Protein AF-A0AAD0TD72-F1 (afdb_monomer)

Sequence (85 aa):
MISLFGCPQRLLQLSHLFLWTGLFQLVLGIAGAYYLDASLGLLMLIGAHGMVILGPTLIKLGYVMRLTAQYQMRKEERGLAYAVA

Mean predicted aligned error: 5.06 Å

Foldseek 3Di:
DPVCLVQLVSLLVVLVVLQVVLVVLLVQLCCLQPVCVVVDDPVSNVVSVVSNVVSVVSNVVSVVSNVSSVVVVVVVVVVVVVVVD

Nearest PDB structures (foldseek):
  5los-assembly1_A  TM=7.814E-01  e=1.275E+00  Serendipita indica DSM 11827
  4wpe-assembly1_A-2  TM=6.339E-01  e=7.438E+00  Saccharomyces cerevisiae S288C

Secondary structure (DSSP, 8-state):
-THHHH-HHHHHHHHHHHHHHHHHHHHHHHIIIIISGGGS-HHHHHHHHHHHHHHHHHHHHHHHHHHHHHHHHHHHHHHHHHHH-

Structure (mmCIF, N/CA/C/O backbone):
data_AF-A0AAD0TD72-F1
#
_entry.id   AF-A0AAD0TD72-F1
#
loop_
_atom_site.group_PDB
_atom_site.id
_atom_site.type_symbol
_atom_site.label_atom_id
_atom_site.label_alt_id
_atom_site.label_comp_id
_atom_site.label_asym_id
_atom_site.label_entity_id
_atom_site.label_seq_id
_atom_site.pdbx_PDB_ins_code
_atom_site.Cartn_x
_atom_site.Cartn_y
_atom_site.Cartn_z
_atom_site.occupancy
_atom_site.B_iso_or_equiv
_atom_site.auth_seq_id
_atom_site.auth_comp_id
_atom_site.auth_asym_id
_atom_site.auth_atom_id
_atom_site.pdbx_PDB_model_num
ATOM 1 N N . MET A 1 1 ? -13.788 14.779 10.993 1.00 41.06 1 MET A N 1
ATOM 2 C CA . MET A 1 1 ? -12.790 13.863 10.384 1.00 41.06 1 MET A CA 1
ATOM 3 C C . MET A 1 1 ? -12.342 12.710 11.306 1.00 41.06 1 MET 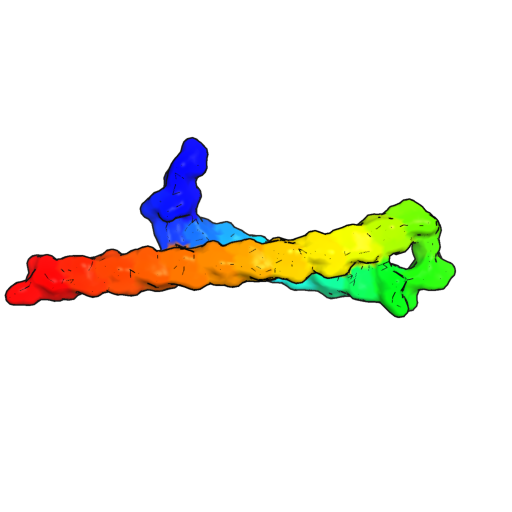A C 1
ATOM 5 O O . MET A 1 1 ? -11.775 11.755 10.803 1.00 41.06 1 MET A O 1
ATOM 9 N N . ILE A 1 2 ? -12.679 12.704 12.608 1.00 52.81 2 ILE A N 1
ATOM 10 C CA . ILE A 1 2 ? -12.269 11.658 13.582 1.00 52.81 2 ILE A CA 1
ATOM 11 C C . ILE A 1 2 ? -13.178 10.397 13.561 1.00 52.81 2 ILE A C 1
ATOM 13 O O . ILE A 1 2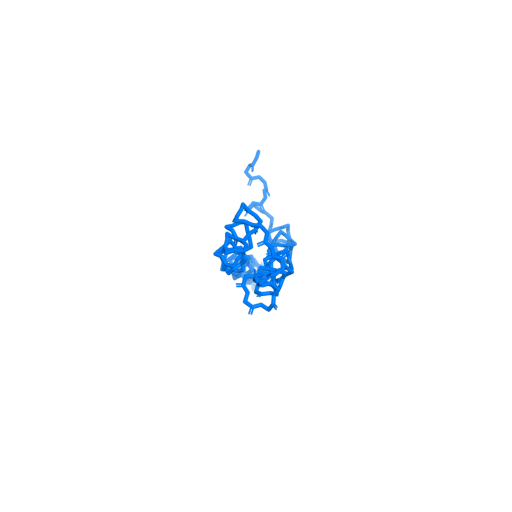 ? -12.834 9.353 14.102 1.00 52.81 2 ILE A O 1
ATOM 17 N N . SER A 1 3 ? -14.322 10.438 12.866 1.00 58.16 3 SER A N 1
ATOM 18 C CA . SER A 1 3 ? -15.320 9.347 12.853 1.00 58.16 3 SER A CA 1
ATOM 19 C C . SER A 1 3 ? -14.872 8.053 12.144 1.00 58.16 3 SER A C 1
ATOM 21 O O . SER A 1 3 ? -15.467 7.005 12.384 1.00 58.16 3 SER A O 1
ATOM 23 N N . LEU A 1 4 ? -13.829 8.084 11.304 1.00 59.38 4 LEU A N 1
ATOM 24 C CA . LEU A 1 4 ? -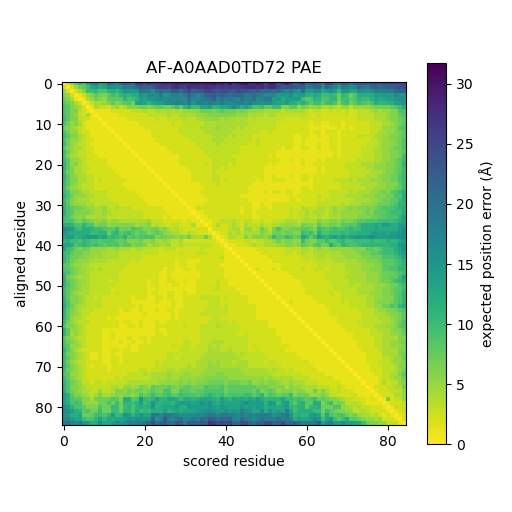13.340 6.881 10.610 1.00 59.38 4 LEU A CA 1
ATOM 25 C C . LEU A 1 4 ? -12.763 5.836 11.574 1.00 59.38 4 LEU A C 1
ATOM 27 O O . LEU A 1 4 ? -13.004 4.650 11.390 1.00 59.38 4 LEU A O 1
ATOM 31 N N . PHE A 1 5 ? -12.053 6.280 12.614 1.00 65.31 5 PHE A N 1
ATOM 32 C CA . PHE A 1 5 ? -11.446 5.399 13.620 1.00 65.31 5 PHE A CA 1
ATOM 33 C C . PHE A 1 5 ? -12.369 5.102 14.805 1.00 65.31 5 PHE A C 1
ATOM 35 O O . PHE A 1 5 ? -12.045 4.246 15.622 1.00 65.31 5 PHE A O 1
ATOM 42 N N . GLY A 1 6 ? -13.493 5.816 14.911 1.00 70.44 6 GLY A N 1
ATOM 43 C CA . GLY A 1 6 ? -14.476 5.627 15.978 1.00 70.44 6 GLY A CA 1
ATOM 44 C C . GLY A 1 6 ? -15.492 4.519 15.701 1.00 70.44 6 GLY A C 1
ATOM 45 O O . GLY A 1 6 ? -16.205 4.124 16.611 1.00 70.44 6 GLY A O 1
ATOM 46 N N . CYS A 1 7 ? -15.579 4.027 14.461 1.00 86.38 7 CYS A N 1
ATOM 47 C CA . CYS A 1 7 ? -16.442 2.908 14.091 1.00 86.38 7 CYS A CA 1
ATOM 48 C C . CYS A 1 7 ? -15.575 1.781 13.514 1.00 86.38 7 CYS A C 1
ATOM 50 O O . CYS A 1 7 ? -15.055 1.930 12.398 1.00 86.38 7 CYS A O 1
ATOM 52 N N . PRO A 1 8 ? -15.415 0.653 14.228 1.00 90.25 8 PRO A N 1
ATOM 53 C CA . PRO A 1 8 ? -14.491 -0.389 13.804 1.00 90.25 8 PRO A CA 1
ATOM 54 C C . PRO A 1 8 ? -14.887 -1.018 12.460 1.00 90.25 8 PRO A C 1
ATOM 56 O O . PRO A 1 8 ? -14.016 -1.415 11.689 1.00 90.25 8 PRO A O 1
ATOM 59 N N . GLN A 1 9 ? -16.177 -1.047 12.110 1.00 92.00 9 GLN A N 1
ATOM 60 C CA . GLN A 1 9 ? -16.672 -1.548 10.823 1.00 92.00 9 GLN A CA 1
ATOM 61 C C . GLN A 1 9 ? -16.171 -0.691 9.652 1.00 92.00 9 GLN A C 1
ATOM 63 O O . GLN A 1 9 ? -15.703 -1.230 8.649 1.00 92.00 9 GLN A O 1
ATOM 68 N N . ARG A 1 10 ? -16.213 0.644 9.782 1.00 91.81 10 ARG A N 1
ATOM 69 C CA . ARG A 1 10 ? -15.704 1.560 8.744 1.00 91.81 10 ARG A CA 1
ATOM 70 C C . ARG A 1 10 ? -14.191 1.445 8.594 1.00 91.81 10 ARG A C 1
ATOM 72 O O . ARG A 1 10 ? -13.689 1.467 7.472 1.00 91.81 10 ARG A O 1
ATOM 79 N N . LEU A 1 11 ? -13.475 1.276 9.705 1.00 94.19 11 LEU A N 1
ATOM 80 C CA . LEU A 1 11 ? -12.030 1.053 9.691 1.00 94.19 11 LEU A CA 1
ATOM 81 C C . LEU A 1 11 ? -11.662 -0.270 8.993 1.00 94.19 11 LEU A C 1
ATOM 83 O O . LEU A 1 11 ? -10.703 -0.312 8.223 1.00 94.19 11 LEU A O 1
ATOM 87 N N . LEU A 1 12 ? -12.453 -1.329 9.194 1.00 95.25 12 LEU A N 1
ATOM 88 C CA . LEU A 1 12 ? -12.314 -2.605 8.480 1.00 95.25 12 LEU A CA 1
ATOM 89 C C . LEU A 1 12 ? -12.573 -2.465 6.974 1.00 95.25 12 LEU A C 1
ATOM 91 O O . LEU A 1 12 ? -11.808 -2.995 6.171 1.00 95.25 12 LEU A O 1
ATOM 95 N N . GLN A 1 13 ? -13.602 -1.719 6.568 1.00 95.31 13 GLN A N 1
ATOM 96 C CA . GLN A 1 13 ? -13.863 -1.448 5.148 1.00 95.31 13 GLN A CA 1
ATOM 97 C C . GLN A 1 13 ? -12.716 -0.663 4.495 1.00 95.31 13 GLN A C 1
ATOM 99 O O . GLN A 1 13 ? -12.257 -1.025 3.411 1.00 95.31 13 GLN A O 1
ATOM 104 N N . LEU A 1 14 ? -12.204 0.370 5.174 1.00 95.56 14 LEU A N 1
ATOM 105 C CA . LEU A 1 14 ? -11.053 1.140 4.699 1.00 95.56 14 LEU A CA 1
ATOM 106 C C . LEU A 1 14 ? -9.793 0.270 4.600 1.00 95.56 14 LEU A C 1
ATOM 108 O O . LEU A 1 14 ? -9.044 0.369 3.630 1.00 95.56 14 LEU A O 1
ATOM 112 N N . SER A 1 15 ? -9.586 -0.621 5.571 1.00 97.00 15 SER A N 1
ATOM 113 C CA . SER A 1 15 ? -8.524 -1.624 5.531 1.00 97.00 15 SER A CA 1
ATOM 114 C C . SER A 1 15 ? -8.611 -2.497 4.278 1.00 97.00 15 SER A C 1
ATOM 116 O O . SER A 1 15 ? -7.614 -2.633 3.571 1.00 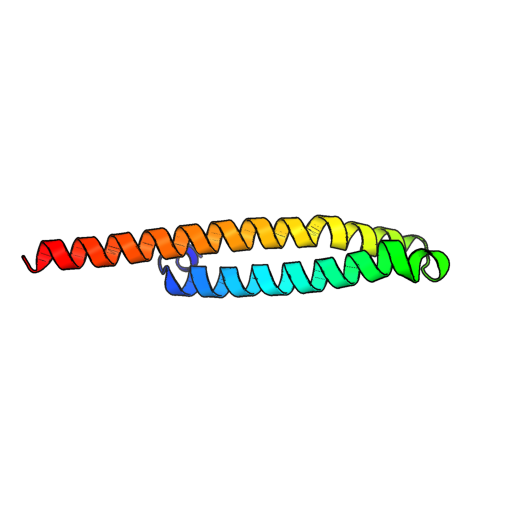97.00 15 SER A O 1
ATOM 118 N N . HIS A 1 16 ? -9.788 -3.048 3.964 1.00 97.38 16 HIS A N 1
ATOM 119 C CA . HIS A 1 16 ? -9.977 -3.861 2.761 1.00 97.38 16 HIS A CA 1
ATOM 120 C C . HIS A 1 16 ? -9.665 -3.087 1.483 1.00 97.38 16 HIS A C 1
ATOM 122 O O . HIS A 1 16 ? -9.016 -3.639 0.594 1.00 97.38 16 HIS A O 1
ATOM 128 N N . LEU A 1 17 ? -10.065 -1.814 1.413 1.00 97.38 17 LEU A N 1
ATOM 129 C CA . LEU A 1 17 ? -9.716 -0.951 0.290 1.00 97.38 17 LEU A CA 1
ATOM 130 C C . LEU A 1 17 ? -8.193 -0.825 0.152 1.00 97.38 17 LEU A C 1
ATOM 132 O O . LEU A 1 17 ? -7.672 -1.112 -0.916 1.00 97.38 17 LEU A O 1
ATOM 136 N N . PHE A 1 18 ? -7.479 -0.486 1.230 1.00 97.94 18 PHE A N 1
ATOM 137 C CA . PHE A 1 18 ? -6.013 -0.358 1.223 1.00 97.94 18 PHE A CA 1
ATOM 138 C C . PHE A 1 18 ? -5.295 -1.661 0.857 1.00 97.94 18 PHE A C 1
ATOM 140 O O . PHE A 1 18 ? -4.283 -1.637 0.159 1.00 97.94 18 PHE A O 1
ATOM 147 N N . LEU A 1 19 ? -5.806 -2.801 1.327 1.00 98.31 19 LEU A N 1
ATOM 148 C CA . LEU A 1 19 ? -5.247 -4.113 1.010 1.00 98.31 19 LEU A CA 1
ATOM 149 C C . LEU A 1 19 ? -5.396 -4.433 -0.481 1.00 98.31 19 LEU A C 1
ATOM 151 O O . LEU A 1 19 ? -4.421 -4.838 -1.110 1.00 98.31 19 LEU A O 1
ATOM 155 N N . TRP A 1 20 ? -6.585 -4.220 -1.054 1.00 98.44 20 TRP A N 1
ATOM 156 C CA . TRP A 1 20 ? -6.822 -4.470 -2.476 1.00 98.44 20 TRP A CA 1
ATOM 157 C C . TRP A 1 20 ? -6.071 -3.487 -3.366 1.00 98.44 20 TRP A C 1
ATOM 159 O O . TRP A 1 20 ? -5.390 -3.921 -4.292 1.00 98.44 20 TRP A O 1
ATOM 169 N N . THR A 1 21 ? -6.134 -2.183 -3.081 1.00 98.19 21 THR A N 1
ATOM 170 C CA . THR A 1 21 ? -5.408 -1.184 -3.877 1.00 98.19 21 THR A CA 1
ATOM 171 C C . THR A 1 21 ? -3.903 -1.406 -3.799 1.00 98.19 21 THR A C 1
ATOM 173 O O . THR A 1 21 ? -3.244 -1.407 -4.835 1.00 98.19 21 THR A O 1
ATOM 176 N N . GLY A 1 22 ? -3.366 -1.682 -2.607 1.00 98.19 22 GLY A N 1
ATOM 177 C CA . GLY A 1 22 ? -1.955 -2.002 -2.419 1.00 98.19 22 GLY A CA 1
ATOM 178 C C . GLY A 1 22 ? -1.527 -3.267 -3.166 1.00 98.19 22 GLY A C 1
ATOM 179 O O . GLY A 1 22 ? -0.456 -3.275 -3.770 1.00 98.19 22 GLY A O 1
ATOM 180 N N . LEU A 1 23 ? -2.369 -4.307 -3.191 1.00 98.50 23 LEU A N 1
ATOM 181 C CA . LEU A 1 23 ? -2.109 -5.536 -3.945 1.00 98.50 23 LEU A CA 1
ATOM 182 C C . LEU A 1 23 ? -2.099 -5.289 -5.458 1.00 98.50 23 LEU A C 1
ATOM 184 O O . LEU A 1 23 ? -1.130 -5.654 -6.120 1.00 98.50 23 LEU A O 1
ATOM 188 N N . PHE A 1 24 ? -3.136 -4.645 -6.002 1.00 98.38 24 PHE A N 1
ATOM 189 C CA . PHE A 1 24 ? -3.201 -4.328 -7.432 1.00 98.38 24 PHE A CA 1
ATOM 190 C C . PHE A 1 24 ? -2.034 -3.439 -7.863 1.00 98.38 24 PHE A C 1
ATOM 192 O O . PHE A 1 24 ? -1.376 -3.722 -8.862 1.00 98.38 24 PHE A O 1
ATOM 199 N N . GLN A 1 25 ? -1.740 -2.400 -7.081 1.00 97.94 25 GLN A N 1
ATOM 200 C CA . GLN A 1 25 ? -0.627 -1.496 -7.342 1.00 97.94 25 GLN A CA 1
ATOM 201 C C . GLN A 1 25 ? 0.724 -2.217 -7.286 1.00 97.94 25 GLN A C 1
ATOM 203 O O . GLN A 1 25 ? 1.572 -1.967 -8.137 1.00 97.94 25 GLN A O 1
ATOM 208 N N . LEU A 1 26 ? 0.925 -3.133 -6.333 1.00 98.00 26 LEU A N 1
ATOM 209 C CA . LEU A 1 26 ? 2.149 -3.930 -6.250 1.00 98.00 26 LEU A CA 1
ATOM 210 C C . LEU A 1 26 ? 2.311 -4.845 -7.468 1.00 98.00 26 LEU A C 1
ATOM 212 O O . LEU A 1 26 ? 3.388 -4.879 -8.054 1.00 98.00 26 LEU A O 1
ATOM 216 N N . VAL A 1 27 ? 1.254 -5.555 -7.872 1.00 98.38 27 VAL A N 1
ATOM 217 C CA . VAL A 1 27 ? 1.297 -6.447 -9.044 1.00 98.38 27 VAL A CA 1
ATOM 218 C C . VAL A 1 27 ? 1.605 -5.657 -10.317 1.00 98.38 27 VAL A C 1
ATOM 220 O O . VAL A 1 27 ? 2.492 -6.049 -11.075 1.00 98.38 27 VAL A O 1
ATOM 223 N N . LEU A 1 28 ? 0.934 -4.519 -10.523 1.00 97.62 28 LEU A N 1
ATOM 224 C CA . LEU A 1 28 ? 1.204 -3.625 -11.654 1.00 97.62 28 LEU A CA 1
ATOM 225 C C . LEU A 1 28 ? 2.637 -3.082 -11.624 1.00 97.62 28 LEU A C 1
ATOM 227 O O . LEU A 1 28 ? 3.314 -3.082 -12.650 1.00 97.62 28 LEU A O 1
ATO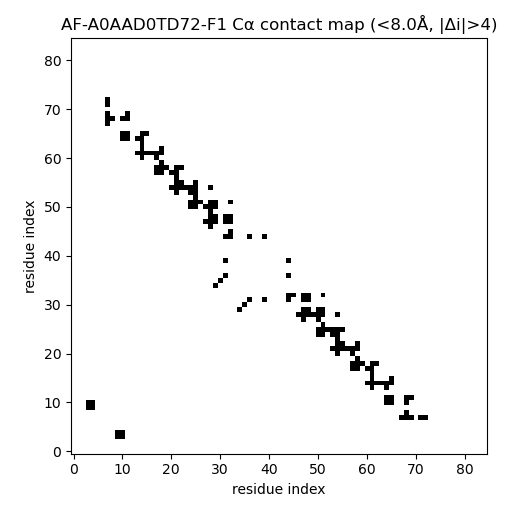M 231 N N . GLY A 1 29 ? 3.112 -2.663 -10.449 1.00 97.31 29 GLY A N 1
ATOM 232 C CA . GLY A 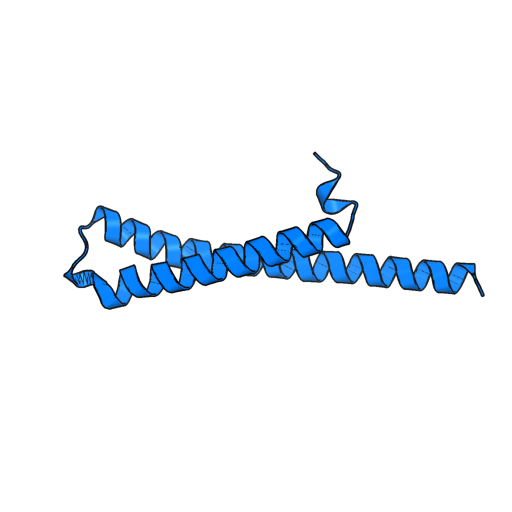1 29 ? 4.475 -2.183 -10.258 1.00 97.31 29 GLY A CA 1
ATOM 233 C C . GLY A 1 29 ? 5.516 -3.248 -10.586 1.00 97.31 29 GLY A C 1
ATOM 234 O O . GLY A 1 29 ? 6.464 -2.955 -11.304 1.00 97.31 29 GLY A O 1
ATOM 235 N N . ILE A 1 30 ? 5.330 -4.487 -10.116 1.00 97.69 30 ILE A N 1
ATOM 236 C CA . ILE A 1 30 ? 6.252 -5.597 -10.395 1.00 97.69 30 ILE A CA 1
ATOM 237 C C . ILE A 1 30 ? 6.277 -5.907 -11.895 1.00 97.69 30 ILE A C 1
ATOM 239 O O . ILE A 1 30 ? 7.356 -6.029 -12.474 1.00 97.69 30 ILE A O 1
ATOM 243 N N . ALA A 1 31 ? 5.104 -5.994 -12.531 1.00 97.06 31 ALA A N 1
ATOM 244 C CA . ALA A 1 31 ? 5.007 -6.242 -13.966 1.00 97.06 31 ALA A CA 1
ATOM 245 C C . ALA A 1 31 ? 5.707 -5.138 -14.776 1.00 97.06 31 ALA A C 1
ATOM 247 O O . ALA A 1 31 ? 6.496 -5.433 -15.670 1.00 97.06 31 ALA A O 1
ATOM 248 N N . GLY A 1 32 ? 5.479 -3.869 -14.431 1.00 96.12 32 GLY A N 1
ATOM 249 C CA . GLY A 1 32 ? 6.143 -2.747 -15.092 1.00 96.12 32 GLY A CA 1
ATOM 250 C C . GLY A 1 32 ? 7.654 -2.732 -14.857 1.00 96.12 32 GLY A C 1
ATOM 251 O O . GLY A 1 32 ? 8.425 -2.675 -15.804 1.00 96.12 32 GLY A O 1
ATOM 252 N N . ALA A 1 33 ? 8.082 -2.809 -13.600 1.00 95.25 33 ALA A N 1
ATOM 253 C CA . ALA A 1 33 ? 9.465 -2.562 -13.208 1.00 95.25 33 ALA A CA 1
ATOM 254 C C . ALA A 1 33 ? 10.433 -3.707 -13.530 1.00 95.25 33 ALA A C 1
ATOM 256 O O . ALA A 1 33 ? 11.631 -3.461 -13.627 1.00 95.25 33 ALA A O 1
ATOM 257 N N . TYR A 1 34 ? 9.936 -4.943 -13.647 1.00 94.38 34 TYR A N 1
ATOM 258 C CA . TYR A 1 34 ? 10.795 -6.123 -13.797 1.00 94.38 34 TYR A CA 1
ATOM 259 C C . TYR A 1 34 ? 10.460 -7.013 -14.997 1.00 94.38 34 TYR A C 1
ATOM 261 O O . TYR A 1 34 ? 11.294 -7.830 -15.366 1.00 94.38 34 TYR A O 1
ATOM 269 N N . TYR A 1 35 ? 9.260 -6.909 -15.584 1.00 93.56 35 TYR A N 1
ATOM 270 C CA . TYR A 1 35 ? 8.879 -7.730 -16.745 1.00 93.56 35 TYR A CA 1
ATOM 271 C C . TYR A 1 35 ? 8.799 -6.924 -18.046 1.00 93.56 35 TYR A C 1
ATOM 273 O O . TYR A 1 35 ? 9.108 -7.443 -19.115 1.00 93.56 35 TYR A O 1
ATOM 281 N N . LEU A 1 36 ? 8.379 -5.659 -17.964 1.00 93.06 36 LEU A N 1
ATOM 282 C CA . LEU A 1 36 ? 8.220 -4.760 -19.112 1.00 93.06 36 LEU A CA 1
ATOM 283 C C . LEU A 1 36 ? 9.300 -3.670 -19.162 1.00 93.06 36 LEU A C 1
ATOM 285 O O . LEU A 1 36 ? 9.174 -2.726 -19.940 1.00 93.06 36 LEU A O 1
ATOM 289 N N . ASP A 1 37 ? 10.353 -3.788 -18.355 1.00 89.12 37 ASP A N 1
ATOM 290 C CA . ASP A 1 37 ? 11.396 -2.775 -18.168 1.00 89.12 37 ASP A CA 1
ATOM 291 C C . ASP A 1 37 ? 12.040 -2.331 -19.491 1.00 89.12 37 ASP A C 1
ATOM 293 O O . ASP A 1 37 ? 12.169 -1.133 -19.743 1.00 89.12 37 ASP A O 1
ATOM 297 N N . ALA A 1 38 ? 12.326 -3.274 -20.391 1.00 88.62 38 ALA A N 1
ATOM 298 C CA . ALA A 1 38 ? 12.897 -3.000 -21.710 1.00 88.62 38 ALA A CA 1
ATOM 299 C C . ALA A 1 38 ? 11.969 -2.204 -22.653 1.00 88.62 38 ALA A C 1
ATOM 301 O O . ALA A 1 38 ? 12.432 -1.639 -23.642 1.00 88.62 38 ALA A O 1
ATOM 302 N N . SER A 1 39 ? 10.661 -2.173 -22.376 1.00 89.94 39 SER A N 1
ATOM 303 C CA . SER A 1 39 ? 9.650 -1.494 -23.205 1.00 89.94 39 SER A CA 1
ATOM 304 C C . SER A 1 39 ? 9.222 -0.132 -22.648 1.00 89.94 39 SER A C 1
ATOM 306 O O . SER A 1 39 ? 8.465 0.588 -23.301 1.00 89.94 39 SER A O 1
ATOM 308 N N . LEU A 1 40 ? 9.665 0.229 -21.440 1.00 92.06 40 LEU A N 1
ATOM 309 C CA . LEU A 1 40 ? 9.223 1.429 -20.734 1.00 92.06 40 LEU A CA 1
ATOM 310 C C . LEU A 1 40 ? 10.272 2.543 -20.807 1.00 92.06 40 LEU A C 1
ATOM 312 O O . LEU A 1 40 ? 11.462 2.331 -20.594 1.00 92.06 40 LEU A O 1
ATOM 316 N N . GLY A 1 41 ? 9.818 3.775 -21.047 1.00 95.19 41 GLY A N 1
ATOM 317 C CA . GLY A 1 41 ? 10.670 4.957 -20.906 1.00 95.19 41 GLY A CA 1
ATOM 318 C C . GLY A 1 41 ? 11.046 5.221 -19.442 1.00 95.19 41 GLY A C 1
ATOM 319 O O . GLY A 1 41 ? 10.315 4.842 -18.525 1.00 95.19 41 GLY A O 1
ATOM 320 N N . LEU A 1 42 ? 12.149 5.944 -19.217 1.00 96.00 42 LEU A N 1
ATOM 321 C CA . LEU A 1 42 ? 12.727 6.181 -17.885 1.00 96.00 42 LEU A CA 1
ATOM 322 C C . LEU A 1 42 ? 11.708 6.671 -16.839 1.00 96.00 42 LEU A C 1
ATOM 324 O O . LEU A 1 42 ? 11.653 6.140 -15.734 1.00 96.00 42 LEU A O 1
ATOM 328 N N . LEU A 1 43 ? 10.873 7.657 -17.186 1.00 96.62 43 LEU A N 1
ATOM 329 C CA . LEU A 1 43 ? 9.868 8.200 -16.265 1.00 96.62 43 LEU A CA 1
ATOM 330 C C . LEU A 1 43 ? 8.849 7.136 -15.831 1.00 96.62 43 LEU A C 1
ATOM 332 O O . LEU A 1 43 ? 8.474 7.066 -14.660 1.00 96.62 43 LEU A O 1
ATOM 336 N N . MET A 1 44 ? 8.414 6.295 -16.770 1.00 96.00 44 MET A N 1
ATOM 337 C CA . MET A 1 44 ? 7.436 5.244 -16.504 1.00 96.00 44 MET A CA 1
ATOM 338 C C . MET A 1 44 ? 8.053 4.106 -15.687 1.00 96.00 44 MET A C 1
ATOM 340 O O . MET A 1 44 ? 7.392 3.580 -14.795 1.00 96.00 44 MET A O 1
ATOM 344 N N . LEU A 1 45 ? 9.333 3.795 -15.915 1.00 97.06 45 LEU A N 1
ATOM 345 C CA . LEU A 1 45 ? 10.084 2.825 -15.117 1.00 97.06 45 LEU A CA 1
ATOM 346 C C . LEU A 1 45 ? 10.256 3.292 -13.660 1.00 97.06 45 LEU A C 1
ATOM 348 O O . LEU A 1 45 ? 10.011 2.524 -12.729 1.00 97.06 45 LEU A O 1
ATOM 352 N N . ILE A 1 46 ? 10.584 4.574 -13.443 1.00 97.44 46 ILE A N 1
ATOM 353 C CA . ILE A 1 46 ? 10.625 5.181 -12.099 1.00 97.44 46 ILE A CA 1
ATOM 354 C C . ILE A 1 46 ? 9.248 5.086 -11.431 1.00 97.44 46 ILE A C 1
ATOM 356 O O . ILE A 1 46 ? 9.150 4.695 -10.266 1.00 97.44 46 ILE A O 1
ATOM 360 N N . GLY A 1 47 ? 8.178 5.397 -12.170 1.00 97.75 47 GLY A N 1
ATOM 361 C CA . GLY A 1 47 ? 6.805 5.247 -11.689 1.00 97.75 47 GLY A CA 1
ATOM 362 C C . GLY A 1 47 ? 6.474 3.806 -11.284 1.00 97.75 47 GLY A C 1
ATOM 363 O O . GLY A 1 47 ? 5.911 3.590 -10.210 1.00 97.75 47 GLY A O 1
ATOM 364 N N . ALA A 1 48 ? 6.877 2.820 -12.090 1.00 97.44 48 ALA A N 1
ATOM 365 C CA . ALA A 1 48 ? 6.669 1.402 -11.807 1.00 97.44 48 ALA A CA 1
ATOM 366 C C . ALA A 1 48 ? 7.407 0.955 -10.533 1.00 97.44 48 ALA A C 1
ATOM 368 O O . ALA A 1 48 ? 6.792 0.351 -9.653 1.00 97.44 48 ALA A O 1
ATOM 369 N N . HIS A 1 49 ? 8.677 1.336 -10.354 1.00 97.94 49 HIS A N 1
ATOM 370 C CA . HIS A 1 49 ? 9.392 1.101 -9.092 1.00 97.94 49 HIS A CA 1
ATOM 371 C C . HIS A 1 49 ? 8.730 1.817 -7.906 1.00 97.94 49 HIS A C 1
ATOM 373 O O . HIS A 1 49 ? 8.617 1.249 -6.819 1.00 97.94 49 HIS A O 1
ATOM 379 N N . GLY A 1 50 ? 8.222 3.035 -8.113 1.00 98.00 50 GLY A N 1
ATOM 38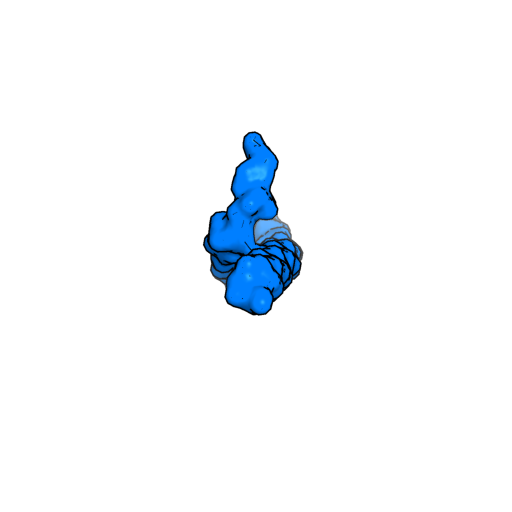0 C CA . GLY A 1 50 ? 7.430 3.752 -7.116 1.00 98.00 50 GLY A CA 1
ATOM 381 C C . GLY A 1 50 ? 6.194 2.961 -6.679 1.00 98.00 50 GLY A C 1
ATOM 382 O O . GLY A 1 50 ? 5.921 2.856 -5.483 1.00 98.00 50 GLY A O 1
ATOM 383 N N . MET A 1 51 ? 5.484 2.324 -7.615 1.00 97.56 51 MET A N 1
ATOM 384 C CA . MET A 1 51 ? 4.362 1.433 -7.295 1.00 97.56 51 MET A CA 1
ATOM 385 C C . MET A 1 51 ? 4.796 0.211 -6.474 1.00 97.56 51 MET A C 1
ATOM 387 O O . MET A 1 51 ? 4.088 -0.154 -5.536 1.00 97.56 51 MET A O 1
ATOM 391 N N . VAL A 1 52 ? 5.969 -0.368 -6.757 1.00 97.75 52 VAL A N 1
ATOM 392 C CA . VAL A 1 52 ? 6.547 -1.479 -5.972 1.00 97.75 52 VAL A CA 1
ATOM 393 C C . VAL A 1 52 ? 6.877 -1.061 -4.537 1.00 97.75 52 VAL A C 1
ATOM 395 O O . VAL A 1 52 ? 6.787 -1.883 -3.632 1.00 97.75 52 VAL A O 1
ATOM 3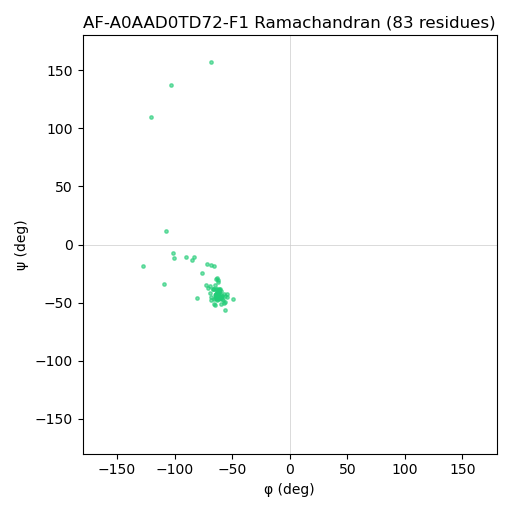98 N N . ILE A 1 53 ? 7.210 0.208 -4.290 1.00 97.75 53 ILE A N 1
ATOM 399 C CA . ILE A 1 53 ? 7.451 0.729 -2.933 1.00 97.75 53 ILE A CA 1
ATOM 400 C C . ILE A 1 53 ? 6.126 1.056 -2.230 1.00 97.75 53 ILE A C 1
ATOM 402 O O . ILE A 1 53 ? 5.912 0.698 -1.067 1.00 97.75 53 ILE A O 1
ATOM 406 N N . LEU A 1 54 ? 5.211 1.729 -2.928 1.00 97.88 54 LEU A N 1
ATOM 407 C CA . LEU A 1 54 ? 3.943 2.175 -2.354 1.00 97.88 54 LEU A CA 1
ATOM 408 C C . LEU A 1 54 ? 2.976 1.012 -2.086 1.00 97.88 54 LEU A C 1
ATOM 410 O O . LEU A 1 54 ? 2.327 1.007 -1.043 1.00 97.88 54 LEU A O 1
ATOM 414 N N . GLY A 1 55 ? 2.919 -0.001 -2.953 1.00 97.75 55 GLY A N 1
ATOM 415 C CA . GLY A 1 55 ? 2.015 -1.150 -2.818 1.00 97.75 55 GLY A CA 1
ATOM 416 C C . GLY A 1 55 ? 2.155 -1.905 -1.483 1.00 97.75 55 GLY A C 1
ATOM 417 O O . GLY A 1 55 ? 1.187 -1.971 -0.722 1.00 97.75 55 GLY A O 1
ATOM 418 N N . PRO A 1 56 ? 3.352 -2.404 -1.110 1.00 98.06 56 PRO A N 1
ATOM 419 C CA . PRO A 1 56 ? 3.592 -3.066 0.173 1.00 98.06 56 PRO A CA 1
ATOM 420 C C . PRO A 1 56 ? 3.351 -2.137 1.364 1.00 98.06 56 PRO A C 1
ATOM 422 O O . PRO A 1 56 ? 2.942 -2.589 2.434 1.00 98.06 56 PRO A O 1
ATOM 425 N N . THR A 1 57 ? 3.578 -0.835 1.185 1.00 98.12 57 THR A N 1
ATOM 426 C CA . THR A 1 57 ? 3.321 0.177 2.215 1.00 98.12 57 THR A CA 1
ATOM 427 C C . THR A 1 57 ? 1.819 0.323 2.470 1.00 98.12 57 THR A C 1
ATOM 429 O O . THR A 1 57 ? 1.394 0.269 3.627 1.00 98.12 57 THR A O 1
ATOM 432 N N . LEU A 1 58 ? 0.996 0.395 1.414 1.00 98.25 58 LEU A N 1
ATOM 433 C CA . LEU A 1 58 ? -0.467 0.361 1.528 1.00 98.25 58 LEU A CA 1
ATOM 434 C C . LEU A 1 58 ? -0.958 -0.935 2.178 1.00 98.25 58 LEU A C 1
ATOM 436 O O . LEU A 1 58 ? -1.802 -0.876 3.070 1.00 98.25 58 LEU A O 1
ATOM 440 N N . ILE A 1 59 ? -0.402 -2.089 1.792 1.00 98.38 59 ILE A N 1
ATOM 441 C CA . ILE A 1 59 ? -0.778 -3.386 2.375 1.00 98.38 59 ILE A CA 1
ATOM 442 C C . ILE A 1 59 ? -0.486 -3.410 3.880 1.00 98.38 59 ILE A C 1
ATOM 444 O O . ILE A 1 59 ? -1.349 -3.810 4.664 1.00 98.38 59 ILE A O 1
ATOM 448 N N . LYS A 1 60 ? 0.696 -2.947 4.310 1.00 97.81 60 LYS A N 1
ATOM 449 C CA . LYS A 1 60 ? 1.055 -2.865 5.737 1.00 97.81 60 LYS A CA 1
ATOM 450 C C . LYS A 1 60 ? 0.082 -1.978 6.514 1.00 97.81 60 LYS A C 1
ATOM 452 O O . LYS A 1 60 ? -0.409 -2.396 7.563 1.00 97.81 60 LYS A O 1
ATOM 457 N N . LEU A 1 61 ? -0.239 -0.792 5.992 1.00 97.56 61 LEU A N 1
ATOM 458 C CA . LEU A 1 61 ? -1.216 0.109 6.615 1.00 97.56 61 LEU A CA 1
ATOM 459 C C . LEU A 1 61 ? -2.611 -0.529 6.675 1.00 97.56 61 LEU A C 1
ATOM 461 O O . LEU A 1 61 ? -3.244 -0.531 7.731 1.00 97.56 61 LEU A O 1
ATOM 465 N N . GLY A 1 62 ? -3.060 -1.134 5.573 1.00 97.44 62 GLY A N 1
ATOM 466 C CA . GLY A 1 62 ? -4.306 -1.892 5.495 1.00 97.44 62 GLY A CA 1
ATOM 467 C C . GLY A 1 62 ? -4.382 -2.987 6.555 1.00 97.44 62 GLY A C 1
ATOM 468 O O . GLY A 1 62 ? -5.386 -3.102 7.258 1.00 97.44 62 GLY A O 1
ATOM 469 N N . TYR A 1 63 ? -3.306 -3.750 6.737 1.00 98.00 63 TYR A N 1
ATOM 470 C CA . TYR A 1 63 ? -3.243 -4.819 7.729 1.00 98.00 63 TYR A CA 1
ATOM 471 C C . TYR A 1 63 ? -3.333 -4.300 9.169 1.00 98.00 63 TYR A C 1
ATOM 473 O O . TYR A 1 63 ? -4.122 -4.820 9.960 1.00 98.00 63 TYR A O 1
ATOM 481 N N . VAL A 1 64 ? -2.591 -3.241 9.509 1.00 97.31 64 VAL A N 1
ATOM 482 C CA . VAL A 1 64 ? -2.656 -2.623 10.846 1.00 97.31 64 VAL A CA 1
ATOM 483 C C . VAL A 1 64 ? -4.063 -2.089 11.135 1.00 97.31 64 VAL A C 1
ATOM 485 O O . VAL A 1 64 ? -4.584 -2.298 12.234 1.00 97.31 64 VAL A O 1
ATOM 488 N N . MET A 1 65 ? -4.723 -1.475 10.146 1.00 96.75 65 MET A N 1
ATOM 489 C CA . MET A 1 65 ? -6.121 -1.044 10.269 1.00 96.75 65 MET A CA 1
ATOM 490 C C . MET A 1 65 ? -7.069 -2.227 10.501 1.00 96.75 65 MET A C 1
ATOM 492 O O . MET A 1 65 ? -7.923 -2.151 11.386 1.00 96.75 65 MET A O 1
ATOM 496 N N . ARG A 1 66 ? -6.881 -3.346 9.781 1.00 96.19 66 ARG A N 1
ATOM 497 C CA . ARG A 1 66 ? -7.661 -4.583 9.979 1.00 96.19 66 ARG A CA 1
ATOM 498 C C . ARG A 1 66 ? -7.540 -5.081 11.412 1.00 96.19 66 ARG A C 1
ATOM 500 O O . ARG A 1 66 ? -8.547 -5.362 12.057 1.00 96.19 66 ARG A O 1
ATOM 507 N N . LEU A 1 67 ? -6.304 -5.178 11.899 1.00 96.75 67 LEU A N 1
ATOM 508 C CA . LEU A 1 67 ? -6.007 -5.689 13.231 1.00 96.75 67 LEU A CA 1
ATOM 509 C C . LEU A 1 67 ? -6.609 -4.786 14.312 1.00 96.75 67 LEU A C 1
ATOM 511 O O . LEU A 1 67 ? -7.218 -5.280 15.260 1.00 96.75 67 LEU A O 1
ATOM 515 N N . THR A 1 68 ? -6.490 -3.469 14.133 1.00 95.31 68 THR A N 1
ATOM 516 C CA . THR A 1 68 ? -7.034 -2.460 15.052 1.00 95.31 68 THR A CA 1
ATOM 517 C C . THR A 1 68 ? -8.556 -2.535 15.126 1.00 95.31 68 THR A C 1
ATOM 519 O O . THR A 1 68 ? -9.117 -2.600 16.217 1.00 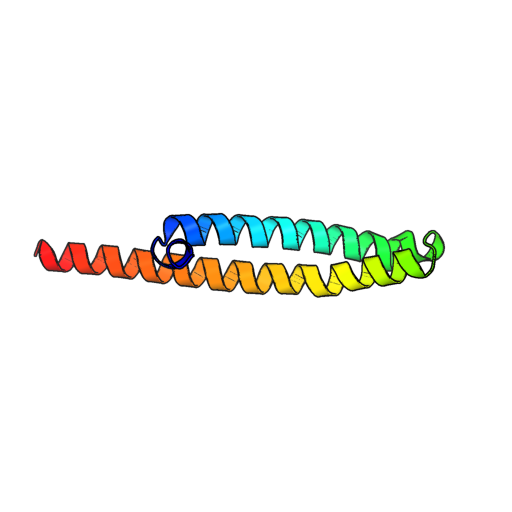95.31 68 THR A O 1
ATOM 522 N N . ALA A 1 69 ? -9.231 -2.594 13.978 1.00 95.19 69 ALA A N 1
ATOM 523 C CA . ALA A 1 69 ? -10.683 -2.715 13.906 1.00 95.19 69 ALA A CA 1
ATOM 524 C C . ALA A 1 69 ? -11.188 -4.009 14.563 1.00 95.19 69 ALA A C 1
ATOM 526 O O . ALA A 1 69 ? -12.103 -3.979 15.382 1.00 95.19 69 ALA A O 1
ATOM 527 N N . GLN A 1 70 ? -10.541 -5.142 14.278 1.00 95.12 70 GLN A N 1
ATOM 528 C CA . GLN A 1 70 ? -10.886 -6.420 14.904 1.00 95.12 70 GLN A CA 1
ATOM 529 C C . GLN A 1 70 ? -10.627 -6.426 16.417 1.00 95.12 70 GLN A C 1
ATOM 531 O O . GLN A 1 70 ? -11.369 -7.057 17.168 1.00 95.12 70 GLN A O 1
ATOM 536 N N . TYR A 1 71 ? -9.578 -5.742 16.883 1.00 94.62 71 TYR A N 1
ATOM 537 C CA . TYR A 1 71 ? -9.314 -5.579 18.312 1.00 94.62 71 TYR A CA 1
ATOM 538 C C . TYR A 1 71 ? -10.420 -4.775 19.007 1.00 94.62 71 TYR A C 1
ATOM 540 O O . TYR A 1 71 ? -10.890 -5.187 20.067 1.00 94.62 71 TYR A O 1
ATOM 548 N N . GLN A 1 72 ? -10.865 -3.674 18.397 1.00 92.62 72 GLN A N 1
ATOM 549 C CA . GLN A 1 72 ? -11.966 -2.856 18.912 1.00 92.62 72 GLN A CA 1
ATOM 550 C C . GLN A 1 72 ? -13.283 -3.647 18.986 1.00 92.62 72 GLN A C 1
ATOM 552 O O . GLN A 1 72 ? -13.894 -3.676 20.051 1.00 92.62 72 GLN A O 1
ATOM 557 N N . MET A 1 73 ? -13.657 -4.379 17.927 1.00 92.38 73 MET A N 1
ATOM 558 C CA . MET A 1 73 ? -14.877 -5.211 17.917 1.00 92.38 73 MET A CA 1
ATOM 559 C C . MET A 1 73 ? -14.882 -6.254 19.038 1.00 92.38 73 MET A C 1
ATOM 561 O O . MET A 1 73 ? -15.837 -6.342 19.802 1.00 92.38 73 MET A O 1
ATOM 565 N N . ARG A 1 74 ? -13.777 -6.994 19.210 1.00 93.19 74 ARG A N 1
ATOM 566 C CA . ARG A 1 74 ? -13.665 -7.990 20.292 1.00 93.19 74 ARG A CA 1
ATOM 567 C C . ARG A 1 74 ? -13.757 -7.365 21.683 1.00 93.19 74 ARG A C 1
ATOM 569 O O . ARG A 1 74 ? -14.205 -8.015 22.625 1.00 93.19 74 ARG A O 1
ATOM 576 N N . LYS A 1 75 ? -13.279 -6.127 21.845 1.00 91.69 75 LYS A N 1
ATOM 577 C CA . LYS A 1 75 ? -13.381 -5.396 23.112 1.00 91.69 75 LYS A CA 1
ATOM 578 C C . LYS A 1 75 ? -14.834 -5.011 23.408 1.00 91.69 75 LYS A C 1
ATOM 580 O O . LYS A 1 75 ? -15.260 -5.163 24.549 1.00 91.69 75 LYS A O 1
ATOM 585 N N . GLU A 1 76 ? -15.579 -4.556 22.402 1.00 89.44 76 GLU A N 1
ATOM 586 C CA . GLU A 1 76 ? -17.009 -4.233 22.516 1.00 89.44 76 GLU A CA 1
ATOM 587 C C . GLU A 1 76 ? -17.842 -5.475 22.864 1.00 89.44 76 GLU A C 1
ATOM 589 O O . GLU A 1 76 ? -18.607 -5.444 23.826 1.00 89.44 76 GLU A O 1
ATOM 594 N N . GLU A 1 77 ? -17.616 -6.597 22.172 1.00 89.94 77 GLU A N 1
ATOM 595 C CA . GLU A 1 77 ? -18.286 -7.881 22.443 1.00 89.94 77 GLU A CA 1
ATOM 596 C C . GLU A 1 77 ? -18.093 -8.346 23.895 1.00 89.94 77 GLU A C 1
ATOM 598 O O . GLU A 1 77 ? -19.047 -8.746 24.564 1.00 89.94 77 GLU A O 1
ATOM 603 N N . ARG A 1 78 ? -16.864 -8.249 24.422 1.00 90.88 78 ARG A N 1
ATOM 604 C CA . ARG A 1 78 ? -16.566 -8.605 25.820 1.00 90.88 78 ARG A CA 1
ATOM 605 C C . ARG A 1 78 ? -17.226 -7.665 26.827 1.00 90.88 78 ARG A C 1
ATOM 607 O O . ARG A 1 78 ? -17.668 -8.126 27.875 1.00 90.88 78 ARG A O 1
ATOM 614 N N . GLY A 1 79 ? -17.280 -6.367 26.529 1.00 88.12 79 GLY A N 1
ATOM 615 C CA . GLY A 1 79 ? -17.944 -5.383 27.387 1.00 88.12 79 GLY A CA 1
ATOM 616 C C . GLY A 1 79 ? -19.445 -5.647 27.507 1.00 88.12 79 GLY A C 1
ATOM 617 O O . GLY A 1 79 ? -19.988 -5.599 28.608 1.00 88.12 79 GLY A O 1
ATOM 618 N N . LEU A 1 80 ? -20.092 -6.003 26.393 1.00 88.19 80 LEU A N 1
ATOM 619 C CA . LEU A 1 80 ? -21.500 -6.403 26.376 1.00 88.19 80 LEU A CA 1
ATOM 620 C C . LEU A 1 80 ? -21.737 -7.694 27.169 1.00 88.19 80 LEU A C 1
ATOM 622 O O . LEU A 1 80 ? -22.684 -7.756 27.944 1.00 88.19 80 LEU A O 1
ATOM 626 N N . ALA A 1 81 ? -20.863 -8.695 27.032 1.00 86.19 81 ALA A N 1
ATOM 627 C CA . ALA A 1 81 ? -20.979 -9.944 27.786 1.00 86.19 81 ALA A CA 1
ATOM 628 C C . ALA A 1 81 ? -20.890 -9.733 29.310 1.00 86.19 81 ALA A C 1
ATOM 630 O O . ALA A 1 81 ? -21.639 -10.362 30.049 1.00 86.19 81 ALA A O 1
ATOM 631 N N . TYR A 1 82 ? -20.018 -8.832 29.781 1.00 86.94 82 TYR A N 1
ATOM 632 C CA . TYR A 1 82 ? -19.933 -8.475 31.203 1.00 86.94 82 TYR A CA 1
ATOM 633 C C . TYR A 1 82 ? -21.160 -7.697 31.694 1.00 86.94 82 TYR A C 1
ATOM 635 O O . TYR A 1 82 ? -21.585 -7.890 32.821 1.00 86.94 82 TYR A O 1
ATOM 643 N N . ALA A 1 83 ? -21.744 -6.831 30.862 1.00 80.31 83 ALA A N 1
ATOM 644 C CA . ALA A 1 83 ? -22.912 -6.036 31.246 1.00 80.31 83 ALA A CA 1
ATOM 645 C C . ALA A 1 83 ? -24.218 -6.850 31.359 1.00 80.31 83 ALA A C 1
ATOM 647 O O . ALA A 1 83 ? -25.190 -6.358 31.927 1.00 80.31 83 ALA A O 1
ATOM 648 N N . VAL A 1 84 ? -24.258 -8.055 30.782 1.00 82.25 84 VAL A N 1
ATOM 649 C CA . VAL A 1 84 ? -25.428 -8.955 30.778 1.00 82.25 84 VAL A CA 1
ATOM 650 C C . VAL A 1 84 ? -25.309 -10.071 31.833 1.00 82.25 84 VAL A C 1
ATOM 652 O O . VAL A 1 84 ? -26.296 -10.760 32.091 1.00 82.25 84 VAL A O 1
ATOM 655 N N . ALA A 1 85 ? -24.130 -10.251 32.437 1.00 67.56 85 ALA A N 1
ATOM 656 C CA . ALA A 1 85 ? -23.856 -11.234 33.489 1.00 67.56 85 ALA A CA 1
ATOM 657 C C . ALA A 1 85 ? -24.076 -10.645 34.890 1.00 67.56 85 ALA A C 1
ATOM 659 O O . ALA A 1 85 ? -24.542 -11.410 35.764 1.00 67.56 85 ALA A O 1
#

pLDDT: mean 91.91, std 10.85, range [41.06, 98.5]

Radius of gyration: 18.62 Å; Cα contacts (8 Å, |Δi|>4): 88; chains: 1; bounding box: 38×25×57 Å

Solvent-accessible surface area (backbone atoms only — not comparable to full-atom values): 4251 Å² total; per-residue (Å²): 134,71,66,52,80,74,34,40,67,57,26,34,53,53,11,52,50,29,34,51,52,11,48,54,37,25,53,52,9,45,45,38,45,73,72,38,43,94,79,47,56,71,72,58,36,53,50,15,46,48,27,45,55,48,8,61,51,32,30,52,53,12,49,53,35,35,54,51,17,53,51,50,50,55,51,52,56,52,54,53,55,61,76,75,107